Protein AF-A0A7X6ZWX2-F1 (afdb_monomer)

Radius of gyration: 12.88 Å; Cα contacts (8 Å, |Δi|>4): 148; chains: 1; bounding box: 29×27×35 Å

Secondary structure (DSSP, 8-state):
-PPPEEEEESS-GGGT---SGGGEEEEEHHHHHHHHTTSEEE-TTSBEEE-THHHHHHS-THHHHTTTTPBPS---SSGGGSPPHHHHHHHHHHT---

pLDDT: mean 92.9, std 8.42, range [56.38, 98.69]

Sequence (98 aa):
TLPVLEAAHIIPYSEKGPHIVTNGLLLKSDFHTLFDDGYITVTNDYQVEVSKRLHGDYGNGKDYYKYHGQKLVVLPDQVQQMPDYKFLEWHNEHVYLG

Nearest PDB structures (foldseek):
  6yex-assembly1_B  TM=7.184E-01  e=8.369E-05  Vibrio campbellii
  6yjb-assembly1_A  TM=7.107E-01  e=1.091E-04  Vibrio campbellii
  6ghs-assembly1_A-2  TM=8.077E-01  e=5.717E-04  Thermocrispum agreste
  6ghc-assembly1_A  TM=8.780E-01  e=1.165E+00  Escherichia coli K-12

Structure (mmCIF, N/CA/C/O backbone):
data_AF-A0A7X6ZWX2-F1
#
_entry.id   AF-A0A7X6ZWX2-F1
#
loop_
_atom_site.group_PDB
_atom_site.id
_atom_site.type_symbol
_atom_site.label_atom_id
_atom_site.label_alt_id
_atom_site.label_comp_id
_atom_site.label_asym_id
_atom_site.label_entity_id
_atom_site.label_seq_id
_atom_site.pdbx_PDB_ins_code
_atom_site.Cartn_x
_atom_site.Cartn_y
_atom_site.Cartn_z
_atom_site.occupancy
_atom_site.B_iso_or_equiv
_atom_site.auth_seq_id
_atom_site.auth_comp_id
_atom_site.auth_asym_id
_atom_site.auth_atom_id
_atom_site.pdbx_PDB_model_num
ATOM 1 N N . THR A 1 1 ? -7.629 -18.806 -13.203 1.00 56.69 1 THR A N 1
ATOM 2 C CA . THR A 1 1 ? -7.318 -19.381 -11.877 1.00 56.69 1 THR A CA 1
ATOM 3 C C . THR A 1 1 ? -8.097 -18.612 -10.832 1.00 56.69 1 THR A C 1
ATOM 5 O O . THR A 1 1 ? -8.388 -17.443 -11.065 1.00 56.69 1 THR A O 1
ATOM 8 N N . LEU A 1 2 ? -8.516 -19.257 -9.740 1.00 56.38 2 LEU A N 1
ATOM 9 C CA . LEU A 1 2 ? -9.155 -18.540 -8.632 1.00 56.38 2 LEU A CA 1
ATOM 10 C C . LEU A 1 2 ? -8.121 -17.580 -8.017 1.00 56.38 2 LEU A C 1
ATOM 12 O O . LEU A 1 2 ? -6.968 -17.989 -7.866 1.00 56.38 2 LEU A O 1
ATOM 16 N N . PRO A 1 3 ? -8.479 -16.319 -7.730 1.00 68.06 3 PRO A N 1
ATOM 17 C CA . PRO A 1 3 ? -7.555 -15.393 -7.092 1.00 68.06 3 PRO A CA 1
ATOM 18 C C . PRO A 1 3 ? -7.192 -15.926 -5.702 1.00 68.06 3 PRO A C 1
ATOM 20 O O . PRO A 1 3 ? -8.078 -16.237 -4.908 1.00 68.06 3 PRO A O 1
ATOM 23 N N . VAL A 1 4 ? -5.894 -16.055 -5.428 1.00 85.56 4 VAL A N 1
ATOM 24 C CA . VAL A 1 4 ? -5.388 -16.365 -4.087 1.00 85.56 4 VAL A CA 1
ATOM 25 C C . VAL A 1 4 ? -5.272 -15.046 -3.335 1.00 85.56 4 VAL A C 1
ATOM 27 O O . VAL A 1 4 ? -4.676 -14.097 -3.849 1.00 85.56 4 VAL A O 1
ATOM 30 N N . LEU A 1 5 ? -5.912 -14.982 -2.169 1.00 90.56 5 LEU A N 1
ATOM 31 C CA . LEU A 1 5 ? -5.869 -13.833 -1.272 1.00 90.56 5 LEU A CA 1
ATOM 32 C C . LEU A 1 5 ? -4.795 -14.048 -0.209 1.00 90.56 5 LEU A C 1
ATOM 34 O O . LEU A 1 5 ? -4.682 -15.139 0.349 1.00 90.56 5 LEU A O 1
ATOM 38 N N . GLU A 1 6 ? -4.053 -12.991 0.081 1.00 93.19 6 GLU A N 1
ATOM 39 C CA . GLU A 1 6 ? -2.933 -12.962 1.010 1.00 93.19 6 GLU A CA 1
ATOM 40 C C . GLU A 1 6 ? -3.064 -11.758 1.944 1.00 93.19 6 GLU A C 1
ATOM 42 O O . GLU A 1 6 ? -3.566 -10.700 1.558 1.00 93.19 6 GLU A O 1
ATOM 47 N N . ALA A 1 7 ? -2.637 -11.936 3.194 1.00 93.44 7 ALA A N 1
ATOM 48 C CA . ALA A 1 7 ? -2.546 -10.850 4.157 1.00 93.44 7 ALA A CA 1
ATOM 49 C C . ALA A 1 7 ? -1.184 -10.165 3.995 1.00 93.44 7 ALA A C 1
ATOM 51 O O . ALA A 1 7 ? -0.165 -10.731 4.386 1.00 93.44 7 ALA A O 1
ATOM 52 N N . ALA A 1 8 ? -1.198 -8.970 3.416 1.00 96.19 8 ALA A N 1
ATOM 53 C CA . ALA A 1 8 ? -0.035 -8.117 3.244 1.00 96.19 8 ALA A CA 1
ATOM 54 C C . ALA A 1 8 ? 0.165 -7.243 4.479 1.00 96.19 8 ALA A C 1
ATOM 56 O O . ALA A 1 8 ? -0.791 -6.636 4.969 1.00 96.19 8 ALA A O 1
ATOM 57 N N . HIS A 1 9 ? 1.396 -7.164 4.981 1.00 98.06 9 HIS A N 1
ATOM 58 C CA . HIS A 1 9 ? 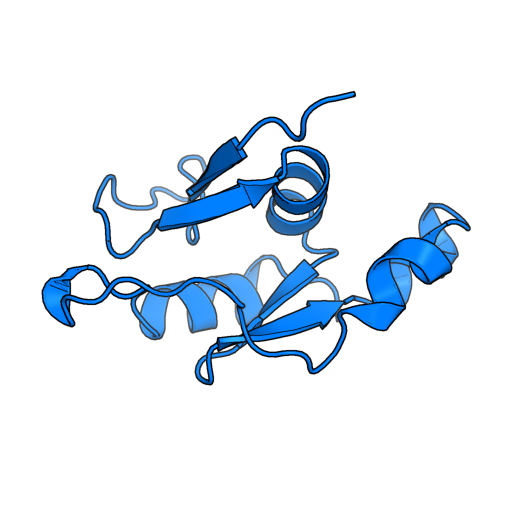1.747 -6.175 5.997 1.00 98.06 9 HIS A CA 1
ATOM 59 C C . HIS A 1 9 ? 1.899 -4.802 5.346 1.00 98.06 9 HIS A C 1
ATOM 61 O O . HIS A 1 9 ? 2.541 -4.689 4.312 1.00 98.06 9 HIS A O 1
ATOM 67 N N . ILE A 1 10 ? 1.350 -3.755 5.965 1.00 98.38 10 ILE A N 1
ATOM 68 C CA . ILE A 1 10 ? 1.512 -2.384 5.461 1.00 98.38 10 ILE A CA 1
ATOM 69 C C . ILE A 1 10 ? 2.929 -1.887 5.760 1.00 98.38 10 ILE A C 1
ATOM 71 O O . ILE A 1 10 ? 3.669 -1.529 4.856 1.00 98.38 10 ILE A O 1
ATOM 75 N N . ILE A 1 11 ? 3.340 -1.911 7.030 1.00 98.31 11 ILE A N 1
ATOM 76 C CA . ILE A 1 11 ? 4.758 -1.848 7.390 1.00 98.31 11 ILE A CA 1
ATOM 77 C C . ILE A 1 11 ? 5.281 -3.283 7.377 1.00 98.31 11 ILE A C 1
ATOM 79 O O . ILE A 1 11 ? 4.824 -4.079 8.211 1.00 98.31 11 ILE A O 1
ATOM 83 N N . PRO A 1 12 ? 6.226 -3.629 6.489 1.00 96.31 12 PRO A N 1
ATOM 84 C CA . PRO A 1 12 ? 6.698 -4.992 6.352 1.00 96.31 12 PRO A CA 1
ATOM 85 C C . PRO A 1 12 ? 7.419 -5.454 7.619 1.00 96.31 12 PRO A C 1
ATOM 87 O O . PRO A 1 12 ? 8.014 -4.676 8.372 1.00 96.31 12 PRO A O 1
ATOM 90 N N . TYR A 1 13 ? 7.397 -6.765 7.850 1.00 93.38 13 TYR A N 1
ATOM 91 C CA . TYR A 1 13 ? 8.057 -7.371 9.007 1.00 93.38 13 TYR A CA 1
ATOM 92 C C . TYR A 1 13 ? 9.568 -7.085 9.050 1.00 93.38 13 TYR A C 1
ATOM 94 O O . TYR A 1 13 ? 10.128 -6.893 10.131 1.00 93.38 13 TYR A O 1
ATOM 102 N N . SER A 1 14 ? 10.224 -7.004 7.887 1.00 94.31 14 SER A N 1
ATOM 103 C CA . SER A 1 14 ? 11.642 -6.636 7.765 1.00 94.31 14 SER A CA 1
ATOM 104 C C . SER A 1 14 ? 11.955 -5.263 8.366 1.00 94.31 14 SER A C 1
ATOM 106 O O . SER A 1 14 ? 13.022 -5.084 8.947 1.00 94.31 14 SER A O 1
ATOM 108 N N . GLU A 1 15 ? 10.992 -4.340 8.319 1.00 96.31 15 GLU A N 1
ATOM 109 C CA . GLU A 1 15 ? 11.069 -2.990 8.892 1.00 96.31 15 GLU A CA 1
ATOM 110 C C . GLU A 1 15 ? 10.468 -2.924 10.307 1.00 96.31 15 GLU A C 1
ATOM 112 O O . GLU A 1 15 ? 10.163 -1.855 10.833 1.00 96.31 15 GLU A O 1
ATOM 117 N N . LYS A 1 16 ? 10.329 -4.085 10.966 1.00 95.56 16 LYS A N 1
ATOM 118 C CA . LYS A 1 16 ? 9.775 -4.244 12.322 1.00 95.56 16 LYS A CA 1
ATOM 119 C C . LYS A 1 16 ? 8.313 -3.800 12.439 1.00 95.56 16 LYS A C 1
ATOM 121 O O . LYS A 1 16 ? 7.881 -3.372 13.513 1.00 95.56 16 LYS A O 1
ATOM 126 N N . GLY A 1 17 ? 7.542 -3.937 11.360 1.00 95.81 17 GLY A N 1
ATOM 127 C CA . GLY A 1 17 ? 6.104 -3.703 11.381 1.00 95.81 17 GLY A CA 1
ATOM 128 C C . GLY A 1 17 ? 5.373 -4.603 12.392 1.00 95.81 17 GLY A C 1
ATOM 129 O O . GLY A 1 17 ? 5.710 -5.783 12.535 1.00 95.81 17 GLY A O 1
ATOM 130 N N . PRO A 1 18 ? 4.372 -4.081 13.124 1.00 96.62 18 PRO A N 1
ATOM 131 C CA . PRO A 1 18 ? 3.661 -4.847 14.142 1.00 96.62 18 PRO A CA 1
ATOM 132 C C . PRO A 1 18 ? 2.731 -5.911 13.536 1.00 96.62 18 PRO A C 1
ATOM 134 O O . PRO A 1 18 ? 2.089 -5.697 12.508 1.00 96.62 18 PRO A O 1
ATOM 137 N N . HIS A 1 19 ? 2.574 -7.046 14.222 1.00 96.56 19 HIS A N 1
ATOM 138 C CA . HIS A 1 19 ? 1.616 -8.098 13.855 1.00 96.56 19 HIS A CA 1
ATOM 139 C C . HIS A 1 19 ? 0.211 -7.796 14.393 1.00 96.56 19 HIS A C 1
ATOM 141 O O . HIS A 1 19 ? -0.291 -8.475 15.288 1.00 96.56 19 HIS A O 1
ATOM 147 N N . ILE A 1 20 ? -0.412 -6.743 13.872 1.00 97.25 20 ILE A N 1
ATOM 148 C CA . ILE A 1 20 ? -1.762 -6.315 14.254 1.00 97.25 20 ILE A CA 1
ATOM 149 C C . ILE A 1 20 ? -2.633 -6.141 13.014 1.00 97.25 20 ILE A C 1
ATOM 151 O O . ILE A 1 20 ? -2.126 -5.850 11.936 1.00 97.25 20 ILE A O 1
ATOM 155 N N . VAL A 1 21 ? -3.948 -6.303 13.179 1.00 97.06 21 VAL A N 1
ATOM 156 C CA . VAL A 1 21 ? -4.919 -6.256 12.070 1.00 97.06 21 VAL A CA 1
ATOM 157 C C . VAL A 1 21 ? -4.850 -4.933 11.309 1.00 97.06 21 VAL A C 1
ATOM 159 O O . VAL A 1 21 ? -4.886 -4.931 10.086 1.00 97.06 21 VAL A O 1
ATOM 162 N N . THR A 1 22 ? -4.677 -3.818 12.019 1.00 97.88 22 THR A N 1
ATOM 163 C CA . THR A 1 22 ? -4.611 -2.486 11.407 1.00 97.88 22 THR A CA 1
ATOM 164 C C . THR A 1 22 ? -3.332 -2.253 10.594 1.00 97.88 22 THR A C 1
ATOM 166 O O . THR A 1 22 ? -3.295 -1.321 9.802 1.00 97.88 22 THR A O 1
ATOM 169 N N . ASN A 1 23 ? -2.304 -3.105 10.740 1.00 98.31 23 ASN A N 1
ATOM 170 C CA . ASN A 1 23 ? -1.099 -3.141 9.898 1.00 98.31 23 ASN A CA 1
ATOM 171 C C . ASN A 1 23 ? -1.232 -4.153 8.743 1.00 98.31 23 ASN A C 1
ATOM 173 O O . ASN A 1 23 ? -0.230 -4.676 8.259 1.00 98.31 23 ASN A O 1
ATOM 177 N N . GLY A 1 24 ? -2.459 -4.496 8.350 1.00 96.75 24 GLY A N 1
ATOM 178 C CA . GLY A 1 24 ? -2.736 -5.524 7.355 1.00 96.75 24 GLY A CA 1
ATOM 179 C C . GLY A 1 24 ? -3.666 -5.054 6.241 1.00 96.75 24 GLY A C 1
ATOM 180 O O . GLY A 1 24 ? -4.608 -4.298 6.475 1.00 96.75 24 GLY A O 1
ATOM 181 N N . LEU A 1 25 ? -3.439 -5.571 5.035 1.00 96.38 25 LEU A N 1
ATOM 182 C CA . LEU A 1 25 ? -4.349 -5.497 3.893 1.00 96.38 25 LEU A CA 1
ATOM 183 C C . LEU A 1 25 ? -4.602 -6.904 3.353 1.00 96.38 25 LEU A C 1
ATOM 185 O O . LEU A 1 25 ? -3.702 -7.736 3.322 1.00 96.38 25 LEU A O 1
ATOM 189 N N . LEU A 1 26 ? -5.825 -7.177 2.899 1.00 94.44 26 LEU A N 1
ATOM 190 C CA . LEU A 1 26 ? -6.136 -8.421 2.196 1.00 94.44 26 LEU A CA 1
ATOM 191 C C . LEU A 1 26 ? -6.046 -8.171 0.691 1.00 94.44 26 LEU A C 1
ATOM 193 O O . LEU A 1 26 ? -6.908 -7.501 0.121 1.00 94.44 26 LEU A O 1
ATOM 197 N N . LEU A 1 27 ? -5.008 -8.701 0.052 1.00 94.50 27 LEU A N 1
ATOM 198 C CA . LEU A 1 27 ? -4.695 -8.440 -1.350 1.00 94.50 27 LEU A CA 1
ATOM 199 C C . LEU A 1 27 ? -4.654 -9.738 -2.149 1.00 94.50 27 LEU A C 1
ATOM 201 O O . LEU A 1 27 ? -4.425 -10.821 -1.621 1.00 94.50 27 LEU A O 1
ATOM 205 N N . LYS A 1 28 ? -4.873 -9.635 -3.457 1.00 93.50 28 LYS A N 1
ATOM 206 C CA . LYS A 1 28 ? -4.543 -10.730 -4.370 1.00 93.50 28 LYS A CA 1
ATOM 207 C C . LYS A 1 28 ? -3.017 -10.882 -4.418 1.00 93.50 28 LYS A C 1
ATOM 209 O O . LYS A 1 28 ? -2.321 -9.876 -4.354 1.00 93.50 28 LYS A O 1
ATOM 214 N N . SER A 1 29 ? -2.507 -12.101 -4.578 1.00 94.12 29 SER A N 1
ATOM 215 C CA . SER A 1 29 ? -1.061 -12.386 -4.529 1.00 94.12 29 SER A CA 1
ATOM 216 C C . SER A 1 29 ? -0.194 -11.501 -5.445 1.00 94.12 29 SER A C 1
ATOM 218 O O . SER A 1 29 ? 0.881 -11.073 -5.052 1.00 94.12 29 SER A O 1
ATOM 220 N N . ASP A 1 30 ? -0.654 -11.171 -6.657 1.00 92.81 30 ASP A N 1
ATOM 221 C CA . ASP A 1 30 ? 0.070 -10.259 -7.558 1.00 92.81 30 ASP A CA 1
ATOM 222 C C . ASP A 1 30 ? 0.065 -8.807 -7.061 1.00 92.81 30 ASP A C 1
ATOM 224 O O . ASP A 1 30 ? 1.080 -8.126 -7.148 1.00 92.81 30 ASP A O 1
ATOM 228 N N . PHE A 1 31 ? -1.048 -8.342 -6.492 1.00 94.62 31 PHE A N 1
ATOM 229 C CA . PHE A 1 31 ? -1.110 -7.034 -5.835 1.00 94.62 31 PHE A CA 1
ATOM 230 C C . PHE A 1 31 ? -0.249 -6.982 -4.580 1.00 94.62 31 PHE A C 1
ATOM 232 O O . PHE A 1 31 ? 0.343 -5.945 -4.328 1.00 94.62 31 PHE A O 1
ATOM 239 N N . HIS A 1 32 ? -0.168 -8.074 -3.822 1.00 96.38 32 HIS A N 1
ATOM 240 C CA . HIS A 1 32 ? 0.699 -8.169 -2.653 1.00 96.38 32 HIS A CA 1
ATOM 241 C C . HIS A 1 32 ? 2.168 -8.020 -3.052 1.00 96.38 32 HIS A C 1
ATOM 243 O O . HIS A 1 32 ? 2.835 -7.137 -2.535 1.00 96.38 32 HIS A O 1
ATOM 249 N N . THR A 1 33 ? 2.641 -8.774 -4.053 1.00 95.31 33 THR A N 1
ATOM 250 C CA . THR A 1 33 ? 4.016 -8.616 -4.562 1.00 95.31 33 THR A CA 1
ATOM 251 C C . THR A 1 33 ? 4.288 -7.190 -5.041 1.00 95.31 33 THR A C 1
ATOM 253 O O . THR A 1 33 ? 5.300 -6.600 -4.689 1.00 95.31 33 THR A O 1
ATOM 256 N N . LEU A 1 34 ? 3.371 -6.598 -5.815 1.00 95.75 34 LEU A N 1
ATOM 257 C CA . LEU A 1 34 ? 3.544 -5.226 -6.300 1.00 95.75 34 LEU A CA 1
ATOM 258 C C . LEU A 1 34 ? 3.466 -4.173 -5.190 1.00 95.75 34 LEU A C 1
ATOM 260 O O . LEU A 1 34 ? 4.043 -3.100 -5.350 1.00 95.75 34 LEU A O 1
ATOM 264 N N . PHE A 1 35 ? 2.730 -4.445 -4.115 1.00 97.69 35 PHE A N 1
ATOM 265 C CA . PHE A 1 35 ? 2.646 -3.583 -2.945 1.00 97.69 35 PHE A CA 1
ATOM 266 C C . PHE A 1 35 ? 3.960 -3.622 -2.161 1.00 97.69 35 PHE A C 1
ATOM 268 O O . PHE A 1 35 ? 4.560 -2.572 -1.962 1.00 97.69 35 PHE A O 1
ATOM 275 N N . ASP A 1 36 ? 4.463 -4.820 -1.855 1.00 97.38 36 ASP A N 1
ATOM 276 C CA . ASP A 1 36 ? 5.741 -5.029 -1.162 1.00 97.38 36 ASP A CA 1
ATOM 277 C C . ASP A 1 36 ? 6.929 -4.426 -1.929 1.00 97.38 36 ASP A C 1
ATOM 279 O O . ASP A 1 36 ? 7.827 -3.831 -1.334 1.00 97.38 36 ASP A O 1
ATOM 283 N N . ASP A 1 37 ? 6.915 -4.537 -3.261 1.00 96.44 37 ASP A N 1
ATOM 284 C CA . ASP A 1 37 ? 7.934 -3.955 -4.142 1.00 96.44 37 ASP A CA 1
ATOM 285 C C . ASP A 1 37 ? 7.728 -2.442 -4.385 1.00 96.44 37 ASP A C 1
ATOM 287 O O . ASP A 1 37 ? 8.511 -1.807 -5.096 1.00 96.44 37 ASP A O 1
ATOM 291 N N . GLY A 1 38 ? 6.661 -1.850 -3.838 1.00 97.62 38 GLY A N 1
ATOM 292 C CA . GLY A 1 38 ? 6.370 -0.418 -3.909 1.00 97.62 38 GLY A CA 1
ATOM 293 C C . GLY A 1 38 ? 5.791 0.074 -5.238 1.00 97.62 38 GLY A C 1
ATOM 294 O O . GLY A 1 38 ? 5.630 1.277 -5.440 1.00 97.62 38 GLY A O 1
ATOM 295 N N . TYR A 1 39 ? 5.436 -0.807 -6.170 1.00 97.06 39 TYR A N 1
ATOM 296 C CA . TYR A 1 39 ? 4.772 -0.408 -7.417 1.00 97.06 39 TYR A CA 1
ATOM 297 C C . TYR A 1 39 ? 3.295 -0.058 -7.233 1.00 97.06 39 TYR A C 1
ATOM 299 O O . TYR A 1 39 ? 2.726 0.628 -8.085 1.00 97.06 39 TYR A O 1
ATOM 307 N N . ILE A 1 40 ? 2.672 -0.521 -6.152 1.00 97.12 40 ILE A N 1
ATOM 308 C CA . ILE A 1 40 ? 1.302 -0.186 -5.764 1.00 97.12 40 ILE A CA 1
ATOM 309 C C . ILE A 1 40 ? 1.312 0.299 -4.317 1.00 97.12 40 ILE A C 1
ATOM 311 O O . ILE A 1 40 ? 2.062 -0.214 -3.494 1.00 97.12 40 ILE A O 1
ATOM 315 N 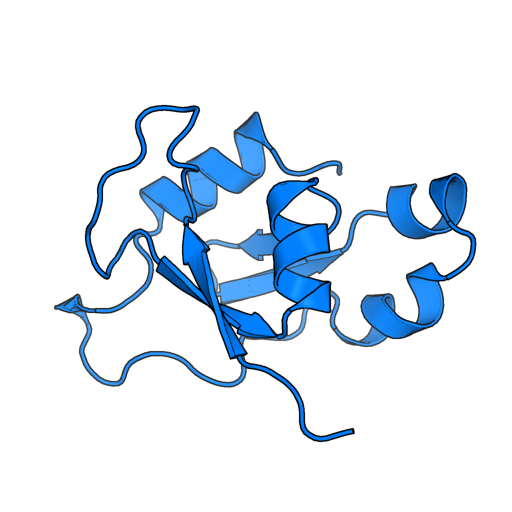N . THR A 1 41 ? 0.464 1.268 -3.988 1.00 98.25 41 THR A N 1
ATOM 316 C CA . THR A 1 41 ? 0.183 1.609 -2.590 1.00 98.25 41 THR A CA 1
ATOM 317 C C . THR A 1 41 ? -1.293 1.931 -2.372 1.00 98.25 41 THR A C 1
ATOM 319 O O . THR A 1 41 ? -2.089 1.934 -3.314 1.00 98.25 41 THR A O 1
ATOM 322 N N . VAL A 1 42 ? -1.671 2.182 -1.119 1.00 98.25 42 VAL A N 1
ATOM 323 C CA . VAL A 1 42 ? -3.005 2.626 -0.715 1.00 98.25 42 VAL A CA 1
ATOM 324 C C . VAL A 1 42 ? -2.880 3.950 0.042 1.00 98.25 42 VAL A C 1
ATOM 326 O O . VAL A 1 42 ? -2.129 4.054 1.004 1.00 98.25 42 VAL A O 1
ATOM 329 N N . THR A 1 43 ? -3.607 4.981 -0.385 1.00 97.56 43 THR A N 1
ATOM 330 C CA . THR A 1 43 ? -3.621 6.292 0.281 1.00 97.56 43 THR A CA 1
ATOM 331 C C . THR A 1 43 ? -4.417 6.265 1.582 1.00 97.56 43 THR A C 1
ATOM 333 O O . THR A 1 43 ? -5.221 5.365 1.821 1.00 97.56 43 THR A O 1
ATOM 336 N N . ASN A 1 44 ? -4.279 7.317 2.392 1.00 96.31 44 ASN A N 1
ATOM 337 C CA . ASN A 1 44 ? -5.067 7.499 3.618 1.00 96.31 44 ASN A CA 1
ATOM 338 C C . ASN A 1 44 ? -6.585 7.599 3.364 1.00 96.31 44 ASN A C 1
ATOM 340 O O . ASN A 1 44 ? -7.376 7.349 4.270 1.00 96.31 44 ASN A O 1
ATOM 344 N N . ASP A 1 45 ? -6.994 7.900 2.127 1.00 95.69 45 ASP A N 1
ATOM 345 C CA . ASP A 1 45 ? -8.395 7.879 1.687 1.00 95.69 45 ASP A CA 1
ATOM 346 C C . ASP A 1 45 ? -8.824 6.513 1.110 1.00 95.69 45 ASP A C 1
ATOM 348 O O . ASP A 1 45 ? -9.879 6.396 0.472 1.00 95.69 45 ASP A O 1
ATOM 352 N N . TYR A 1 46 ? -8.001 5.482 1.320 1.00 96.62 46 TYR A N 1
ATOM 353 C CA . TYR A 1 46 ? -8.151 4.114 0.824 1.00 96.62 46 TYR A CA 1
ATOM 354 C C . TYR A 1 46 ? -8.229 4.014 -0.703 1.00 96.62 46 TYR A C 1
ATOM 356 O O . TYR A 1 46 ? -8.949 3.164 -1.233 1.00 96.62 46 TYR A O 1
ATOM 364 N N . GLN A 1 47 ? -7.517 4.888 -1.419 1.00 97.69 47 GLN A N 1
ATOM 365 C CA . GLN A 1 47 ? -7.401 4.827 -2.879 1.00 97.69 47 GLN A CA 1
ATOM 366 C C . GLN A 1 47 ? -6.139 4.073 -3.276 1.00 97.69 47 GLN A C 1
ATOM 368 O O . GLN A 1 47 ? -5.100 4.234 -2.648 1.00 97.69 47 GLN A O 1
ATOM 373 N N . VAL A 1 48 ? -6.230 3.253 -4.316 1.00 97.56 48 VAL A N 1
ATOM 374 C CA . VAL A 1 48 ? -5.095 2.525 -4.877 1.00 97.56 48 VAL A CA 1
ATOM 375 C C . VAL A 1 48 ? -4.296 3.462 -5.771 1.00 97.56 48 VAL A C 1
ATOM 377 O O . VAL A 1 48 ? -4.829 4.036 -6.718 1.00 97.56 48 VAL A O 1
ATOM 380 N N . GLU A 1 49 ? -3.002 3.564 -5.515 1.00 97.62 49 GLU A N 1
ATOM 381 C CA . GLU A 1 49 ? -2.048 4.283 -6.354 1.00 97.62 49 GLU A CA 1
ATOM 382 C C . GLU A 1 49 ? -1.139 3.272 -7.055 1.00 97.62 49 GLU A C 1
ATOM 384 O O . GLU A 1 49 ? -0.815 2.222 -6.502 1.00 97.62 49 GLU A O 1
ATOM 389 N N . VAL A 1 50 ? -0.768 3.558 -8.303 1.00 96.69 50 VAL A N 1
ATOM 390 C CA . VAL A 1 50 ? -0.003 2.637 -9.153 1.00 96.69 50 VAL A CA 1
ATOM 391 C C . VAL A 1 50 ? 1.131 3.429 -9.770 1.00 96.69 50 VAL A C 1
ATOM 393 O O . VAL A 1 50 ? 0.904 4.350 -10.560 1.00 96.69 50 VAL A O 1
ATOM 396 N N . SER A 1 51 ? 2.355 3.043 -9.436 1.00 95.88 51 SER A N 1
ATOM 397 C CA . SER A 1 51 ? 3.552 3.737 -9.870 1.00 95.88 51 SER A CA 1
ATOM 398 C C . SER A 1 51 ? 3.679 3.726 -11.394 1.00 95.88 51 SER A C 1
ATOM 400 O O . SER A 1 51 ? 3.482 2.719 -12.090 1.00 95.88 51 SER A O 1
ATOM 402 N N . LYS A 1 52 ? 4.109 4.861 -11.946 1.00 92.12 52 LYS A N 1
ATOM 403 C CA . LYS A 1 52 ? 4.479 4.975 -13.365 1.00 92.12 52 LYS A CA 1
ATOM 404 C C . LYS A 1 52 ? 5.688 4.103 -13.723 1.00 92.12 52 LYS A C 1
ATOM 406 O O . LYS A 1 52 ? 5.852 3.747 -14.890 1.00 92.12 52 LYS A O 1
ATOM 411 N N . ARG A 1 53 ? 6.505 3.723 -12.733 1.00 92.69 53 ARG A N 1
ATOM 412 C CA . ARG A 1 53 ? 7.675 2.856 -12.923 1.00 92.69 53 ARG A CA 1
ATOM 413 C C . ARG A 1 53 ? 7.306 1.438 -13.325 1.00 92.69 53 ARG A C 1
ATOM 415 O O . ARG A 1 53 ? 8.041 0.839 -14.098 1.00 92.69 53 ARG A O 1
ATOM 422 N N . LEU A 1 54 ? 6.133 0.950 -12.919 1.00 90.06 54 LEU A N 1
ATOM 423 C CA . LEU A 1 54 ? 5.666 -0.394 -13.265 1.00 90.06 54 LEU A CA 1
ATOM 424 C C . LEU A 1 54 ? 5.652 -0.630 -14.786 1.00 90.06 54 LEU A C 1
ATOM 426 O O . LEU A 1 54 ? 6.022 -1.700 -15.268 1.00 90.06 54 LEU A O 1
ATOM 430 N N . HIS A 1 55 ? 5.277 0.387 -15.570 1.00 86.06 55 HIS A N 1
ATOM 431 C CA . HIS A 1 55 ? 5.350 0.302 -17.027 1.00 86.06 55 HIS A CA 1
ATOM 432 C C . HIS A 1 55 ? 6.787 0.270 -17.556 1.00 86.06 55 HIS A C 1
ATOM 434 O O . HIS A 1 55 ? 7.062 -0.492 -18.478 1.00 86.06 55 HIS A O 1
ATOM 440 N N . GLY A 1 56 ? 7.678 1.088 -16.994 1.00 82.88 56 GLY A N 1
ATOM 441 C CA . GLY A 1 56 ? 9.078 1.156 -17.414 1.00 82.88 56 GLY A CA 1
ATOM 442 C C . GLY A 1 56 ? 9.852 -0.125 -17.108 1.00 82.88 56 GLY A C 1
ATOM 443 O O . GLY A 1 56 ? 10.603 -0.593 -17.959 1.00 82.88 56 GLY A O 1
ATOM 444 N N . ASP A 1 57 ? 9.610 -0.713 -15.937 1.00 86.38 57 ASP A N 1
ATOM 445 C CA . ASP A 1 57 ? 10.393 -1.837 -15.422 1.00 86.38 57 ASP A CA 1
ATOM 446 C C . ASP A 1 57 ? 9.876 -3.196 -15.952 1.00 86.38 57 ASP A C 1
ATOM 448 O O . ASP A 1 57 ? 10.667 -4.116 -16.156 1.00 86.38 57 ASP A O 1
ATOM 452 N N . TYR A 1 58 ? 8.575 -3.320 -16.270 1.00 79.25 58 TYR A N 1
ATOM 453 C CA . TYR A 1 58 ? 7.963 -4.605 -16.664 1.00 79.25 58 TYR A CA 1
ATOM 454 C C . TYR A 1 58 ? 7.116 -4.573 -17.945 1.00 79.25 58 TYR A C 1
ATOM 456 O O . TYR A 1 58 ? 6.644 -5.617 -18.398 1.00 79.25 58 TYR A O 1
ATOM 464 N N . GLY A 1 59 ? 6.855 -3.404 -18.541 1.00 73.69 59 GLY A N 1
ATOM 465 C CA . GLY A 1 59 ? 6.039 -3.266 -19.759 1.00 73.69 59 GLY A CA 1
ATOM 466 C C . GLY A 1 59 ? 4.539 -3.586 -19.600 1.00 73.69 59 GLY A C 1
ATOM 467 O O . GLY A 1 59 ? 3.750 -3.270 -20.491 1.00 73.69 59 GLY A O 1
ATOM 468 N N . ASN A 1 60 ? 4.114 -4.147 -18.462 1.00 66.69 60 ASN A N 1
ATOM 469 C CA . ASN A 1 60 ? 2.770 -4.678 -18.193 1.00 66.69 60 ASN A CA 1
ATOM 470 C C . ASN A 1 60 ? 1.870 -3.755 -17.345 1.00 66.69 60 ASN A C 1
ATOM 472 O O . ASN A 1 60 ? 0.753 -4.139 -17.006 1.00 66.69 60 ASN A O 1
ATOM 476 N N . GLY A 1 61 ? 2.301 -2.527 -17.032 1.00 67.94 61 GLY A N 1
ATOM 477 C CA . GLY A 1 61 ? 1.551 -1.622 -16.145 1.00 67.94 61 GLY A CA 1
ATOM 478 C C . GLY A 1 61 ? 0.082 -1.375 -16.539 1.00 67.94 61 GLY A C 1
ATOM 479 O O . GLY A 1 61 ? -0.739 -1.072 -15.677 1.00 67.94 61 GLY A O 1
ATOM 480 N N . LYS A 1 62 ? -0.291 -1.569 -17.817 1.00 76.12 62 LYS A N 1
ATOM 481 C CA . LYS A 1 62 ? -1.670 -1.386 -18.318 1.00 76.12 62 LYS A CA 1
ATOM 482 C C . LYS A 1 62 ? -2.720 -2.203 -17.564 1.00 76.12 62 LYS A C 1
ATOM 484 O O . LYS A 1 62 ? -3.825 -1.700 -17.372 1.00 76.12 62 LYS A O 1
ATOM 489 N N . ASP A 1 63 ? -2.389 -3.415 -17.124 1.00 86.69 63 ASP A N 1
ATOM 490 C CA . ASP A 1 63 ? -3.350 -4.271 -16.419 1.00 86.69 63 ASP A CA 1
ATOM 491 C C . ASP A 1 63 ? -3.676 -3.752 -15.013 1.00 86.69 63 ASP A C 1
ATOM 493 O O . ASP A 1 63 ? -4.770 -4.010 -14.502 1.00 86.69 63 ASP A O 1
ATOM 497 N N . TYR A 1 64 ? -2.765 -2.967 -14.430 1.00 91.81 64 TYR A N 1
ATOM 498 C CA . TYR A 1 64 ? -2.874 -2.423 -13.079 1.00 91.81 64 TYR A CA 1
ATOM 499 C C . TYR A 1 64 ? -3.333 -0.959 -13.061 1.00 91.81 64 TYR A C 1
ATOM 501 O O . TYR A 1 64 ? -4.091 -0.580 -12.174 1.00 91.81 64 TYR A O 1
ATOM 509 N N . TYR A 1 65 ? -2.995 -0.143 -14.069 1.00 92.69 65 TYR A N 1
ATOM 510 C CA . TYR A 1 65 ? -3.401 1.274 -14.116 1.00 92.69 65 TYR A CA 1
ATOM 511 C C . TYR A 1 65 ? -4.910 1.499 -14.091 1.00 92.69 65 TYR A C 1
ATOM 513 O O . TYR A 1 65 ? -5.356 2.553 -13.655 1.00 92.69 65 TYR A O 1
ATOM 521 N N . LYS A 1 66 ? -5.717 0.520 -14.511 1.00 93.12 66 LYS A N 1
ATOM 522 C CA . LYS A 1 66 ? -7.177 0.623 -14.385 1.00 93.12 66 LYS A CA 1
ATOM 523 C C . LYS A 1 66 ? -7.643 0.768 -12.931 1.00 93.12 66 LYS A C 1
ATOM 525 O O . LYS A 1 66 ? -8.741 1.270 -12.726 1.00 93.12 66 LYS A O 1
ATOM 530 N N . TYR A 1 67 ? -6.838 0.336 -11.956 1.00 94.75 67 TYR A N 1
ATOM 531 C CA . TYR A 1 67 ? -7.124 0.448 -10.524 1.00 94.75 67 TYR A CA 1
ATOM 532 C C . TYR A 1 67 ? -6.599 1.743 -9.898 1.00 94.75 67 TYR A C 1
ATOM 534 O O . TYR A 1 67 ? -7.006 2.071 -8.791 1.00 94.75 67 TYR A O 1
ATOM 542 N N . HIS A 1 68 ? -5.736 2.489 -10.589 1.00 96.12 68 HIS A N 1
ATOM 543 C CA . HIS A 1 68 ? -5.218 3.762 -10.096 1.00 96.12 68 HIS A CA 1
ATOM 544 C C . HIS A 1 68 ? -6.360 4.753 -9.809 1.00 96.12 68 HIS A C 1
ATOM 546 O O . HIS A 1 68 ? -7.256 4.929 -10.640 1.00 96.12 68 HIS A O 1
ATOM 552 N N . GLY A 1 69 ? -6.347 5.366 -8.625 1.00 96.62 69 GLY A N 1
ATOM 553 C CA . GLY A 1 69 ? -7.389 6.261 -8.118 1.00 96.62 69 GLY A CA 1
ATOM 554 C C . GLY A 1 69 ? -8.695 5.565 -7.707 1.00 96.62 69 GLY A C 1
ATOM 555 O O . GLY A 1 69 ? -9.639 6.230 -7.278 1.00 96.62 69 GLY A O 1
ATOM 556 N N . GLN A 1 70 ? -8.803 4.236 -7.830 1.00 97.25 70 GLN A N 1
ATOM 557 C CA . GLN A 1 70 ? -9.982 3.515 -7.347 1.00 97.25 70 GLN A CA 1
ATOM 558 C C . GLN A 1 70 ? -9.897 3.291 -5.842 1.00 97.25 70 GLN A C 1
ATOM 560 O O . GLN A 1 70 ? -8.830 3.013 -5.302 1.00 97.25 70 GLN A O 1
ATOM 565 N N . LYS A 1 71 ? -11.040 3.343 -5.158 1.00 95.88 71 LYS A N 1
ATOM 566 C CA . LYS A 1 71 ? -11.109 2.942 -3.752 1.00 95.88 71 LYS A CA 1
ATOM 567 C C . LYS A 1 71 ? -10.936 1.434 -3.599 1.00 95.88 71 LYS A C 1
ATOM 569 O O . LYS A 1 71 ? -11.383 0.668 -4.456 1.00 95.88 71 LYS A O 1
ATOM 574 N N . LEU A 1 72 ? -10.370 1.013 -2.470 1.00 93.31 72 LEU A N 1
ATOM 575 C CA . LEU A 1 72 ? -10.439 -0.380 -2.042 1.00 93.31 72 LEU A CA 1
ATOM 576 C C . LEU A 1 72 ? -11.901 -0.837 -2.017 1.00 93.31 72 LEU A C 1
ATOM 578 O O . LEU A 1 72 ? -12.767 -0.200 -1.418 1.00 93.31 72 LEU A O 1
ATOM 582 N N . VAL A 1 73 ? -12.164 -1.948 -2.703 1.00 87.88 73 VAL A N 1
ATOM 583 C CA . VAL A 1 73 ? -13.521 -2.492 -2.868 1.00 87.88 73 VAL A CA 1
ATOM 584 C C . VAL A 1 73 ? -14.016 -3.144 -1.577 1.00 87.88 73 VAL A C 1
ATOM 586 O O . VAL A 1 73 ? -15.218 -3.205 -1.333 1.00 87.88 73 VAL A O 1
ATOM 589 N N . VAL A 1 74 ? -13.088 -3.631 -0.754 1.00 87.50 74 VAL A N 1
ATOM 590 C CA . VAL A 1 74 ? -13.374 -4.300 0.512 1.00 87.50 74 VAL A CA 1
ATOM 591 C C . VAL A 1 74 ? -12.602 -3.585 1.608 1.00 87.50 74 VAL A C 1
ATOM 593 O O . VAL A 1 74 ? -11.374 -3.522 1.571 1.00 87.50 74 VAL A O 1
ATOM 596 N N . LEU A 1 75 ? -13.340 -3.057 2.577 1.00 92.31 75 LEU A N 1
ATOM 597 C CA . LEU A 1 75 ? -12.819 -2.507 3.820 1.00 92.31 75 LEU A CA 1
ATOM 598 C C . LEU A 1 75 ? -13.507 -3.231 4.985 1.00 92.31 75 LEU A C 1
ATOM 600 O O . LEU A 1 75 ? -14.6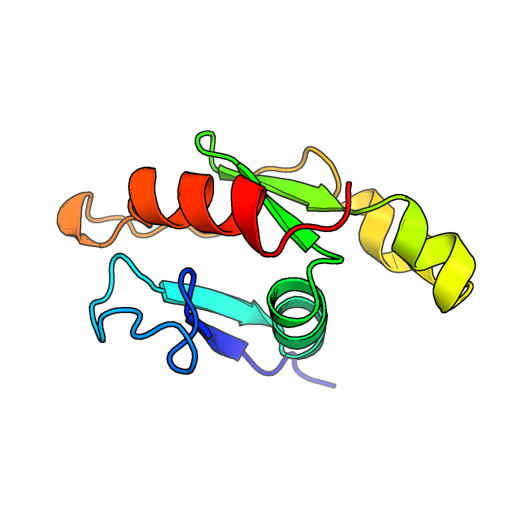45 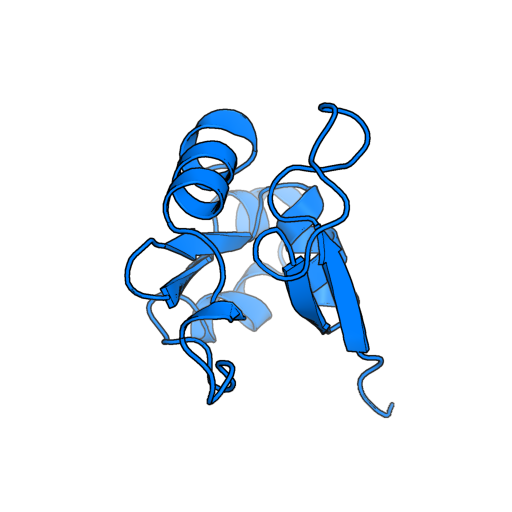-3.678 4.820 1.00 92.31 75 LEU A O 1
ATOM 604 N N . PRO A 1 76 ? -12.844 -3.375 6.142 1.00 93.19 76 PRO A N 1
ATOM 605 C CA . PRO A 1 76 ? -13.479 -3.929 7.332 1.00 93.19 76 PRO A CA 1
ATOM 606 C C . PRO A 1 76 ? -14.717 -3.128 7.764 1.00 93.19 76 PRO A C 1
ATOM 608 O O . PRO A 1 76 ? -14.702 -1.900 7.754 1.00 93.19 76 PRO A O 1
ATOM 611 N N . ASP A 1 77 ? -15.764 -3.815 8.227 1.00 94.12 77 ASP A N 1
ATOM 612 C CA . ASP A 1 77 ? -16.962 -3.157 8.782 1.00 94.12 77 ASP A CA 1
ATOM 613 C C . ASP A 1 77 ? -16.687 -2.506 10.150 1.00 94.12 77 ASP A C 1
ATOM 615 O O . ASP A 1 77 ? -17.359 -1.560 10.567 1.00 94.12 77 ASP A O 1
ATOM 619 N N . GLN A 1 78 ? -15.704 -3.038 10.883 1.00 95.88 78 GLN A N 1
ATOM 620 C CA . GLN A 1 78 ? -15.319 -2.555 12.203 1.00 95.88 78 GLN A CA 1
ATOM 621 C C . GLN A 1 78 ? -14.186 -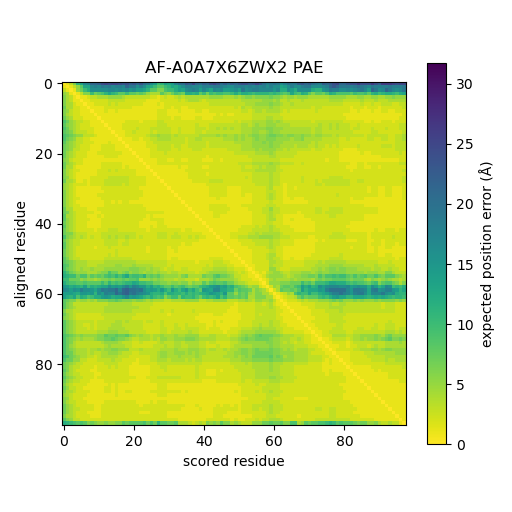1.539 12.095 1.00 95.88 78 GLN A C 1
ATOM 623 O O . GLN A 1 78 ? -13.091 -1.857 11.637 1.00 95.88 78 GLN A O 1
ATOM 628 N N . VAL A 1 79 ? -14.415 -0.338 12.630 1.00 92.38 79 VAL A N 1
ATOM 629 C CA . VAL A 1 79 ? -13.427 0.755 12.637 1.00 92.38 79 VAL A CA 1
ATOM 630 C C . VAL A 1 79 ? -12.096 0.327 13.271 1.00 92.38 79 VAL A C 1
ATOM 632 O O . VAL A 1 79 ? -11.041 0.734 12.804 1.00 92.38 79 VAL A O 1
ATOM 635 N N . GLN A 1 80 ? -12.119 -0.535 14.293 1.00 94.88 80 GLN A N 1
ATOM 636 C CA . GLN A 1 80 ? -10.913 -1.018 14.984 1.00 94.88 80 GLN A CA 1
ATOM 637 C C . GLN A 1 80 ? -10.059 -1.979 14.144 1.00 94.88 80 GLN A C 1
ATOM 639 O O . GLN A 1 80 ? -8.941 -2.299 14.537 1.00 94.88 80 GLN A O 1
ATOM 644 N N . GLN A 1 81 ? -10.593 -2.473 13.028 1.00 95.94 81 GLN A N 1
ATOM 645 C CA . GLN A 1 81 ? -9.899 -3.366 12.102 1.00 95.94 81 GLN A CA 1
ATOM 646 C C . GLN A 1 81 ? -9.421 -2.638 10.845 1.00 95.94 81 GLN A C 1
ATOM 648 O O . GLN A 1 81 ? -8.704 -3.234 10.047 1.00 95.94 81 GLN A O 1
ATOM 653 N N . MET A 1 82 ? -9.814 -1.373 10.661 1.00 96.75 82 MET A N 1
ATOM 654 C CA . MET A 1 82 ? -9.409 -0.579 9.505 1.00 96.75 82 MET A CA 1
ATOM 655 C C . MET A 1 82 ? -7.882 -0.457 9.436 1.00 96.75 82 MET A C 1
ATOM 657 O O . MET A 1 82 ? -7.240 -0.333 10.485 1.00 96.75 82 MET A O 1
ATOM 661 N N . PRO A 1 83 ? -7.300 -0.446 8.225 1.00 97.25 83 PRO A N 1
ATOM 662 C CA . PRO A 1 83 ? -5.897 -0.100 8.048 1.00 97.25 83 PRO A CA 1
ATOM 663 C C . PRO A 1 83 ? -5.591 1.241 8.723 1.00 97.25 83 PRO A C 1
ATOM 665 O O . PRO A 1 83 ? -6.296 2.226 8.496 1.00 97.25 83 PRO A O 1
ATOM 668 N N . ASP A 1 84 ? -4.570 1.279 9.578 1.00 97.62 84 ASP A N 1
ATOM 669 C CA . ASP A 1 84 ? -4.196 2.514 10.267 1.00 97.62 84 ASP A CA 1
ATOM 670 C C . ASP A 1 84 ? -3.571 3.482 9.258 1.00 97.62 84 ASP A C 1
ATOM 672 O O . ASP A 1 84 ? -2.621 3.134 8.549 1.00 97.62 84 ASP A O 1
ATOM 676 N N . TYR A 1 85 ? -4.078 4.715 9.221 1.00 96.94 85 TYR A N 1
ATOM 677 C CA . TYR A 1 85 ? -3.576 5.755 8.327 1.00 96.94 85 TYR A CA 1
ATOM 678 C C . TYR A 1 85 ? -2.077 6.016 8.525 1.00 96.94 85 TYR A C 1
ATOM 680 O O . TYR A 1 85 ? -1.392 6.346 7.568 1.00 96.94 85 TYR A O 1
ATOM 688 N N . LYS A 1 86 ? -1.538 5.824 9.737 1.00 98.12 86 LYS A N 1
ATOM 689 C CA . LYS A 1 86 ? -0.102 6.008 9.998 1.00 98.12 86 LYS A CA 1
ATOM 690 C C . LYS A 1 86 ? 0.754 4.954 9.313 1.00 98.12 86 LYS A C 1
ATOM 692 O O . LYS A 1 86 ? 1.881 5.240 8.925 1.00 98.12 86 LYS A O 1
ATOM 697 N N . PHE A 1 87 ? 0.249 3.728 9.190 1.00 98.56 87 PHE A N 1
ATOM 698 C CA . PHE A 1 87 ? 0.969 2.674 8.483 1.00 98.56 87 PHE A CA 1
ATOM 699 C C . PHE A 1 87 ? 0.896 2.898 6.977 1.00 98.56 87 PHE A C 1
ATOM 701 O O . PHE A 1 87 ? 1.911 2.757 6.303 1.00 98.56 87 PHE A O 1
ATOM 708 N N . LEU A 1 88 ? -0.272 3.302 6.466 1.00 98.44 88 LEU A N 1
ATOM 709 C CA . LEU A 1 88 ? -0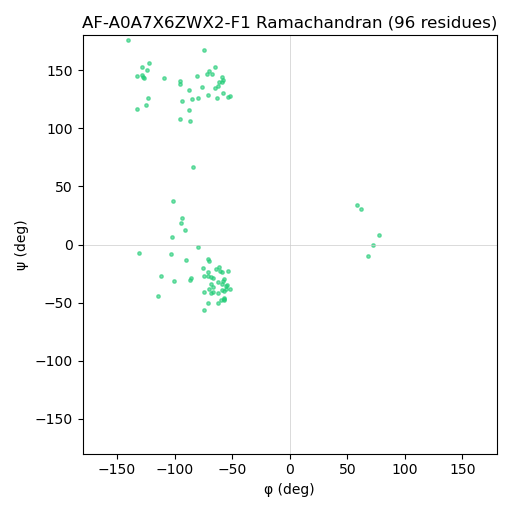.437 3.665 5.057 1.00 98.44 88 LEU A CA 1
ATOM 710 C C . LEU A 1 88 ? 0.480 4.834 4.674 1.00 98.44 88 LEU A C 1
ATOM 712 O O . LEU A 1 88 ? 1.220 4.742 3.701 1.00 98.44 88 LEU A O 1
ATOM 716 N N . GLU A 1 89 ? 0.499 5.894 5.482 1.00 98.56 89 GLU A N 1
ATOM 717 C CA . GLU A 1 89 ? 1.405 7.033 5.321 1.00 98.56 89 GLU A CA 1
ATOM 718 C C . GLU A 1 89 ? 2.873 6.591 5.321 1.00 98.56 89 GLU A C 1
ATOM 720 O O .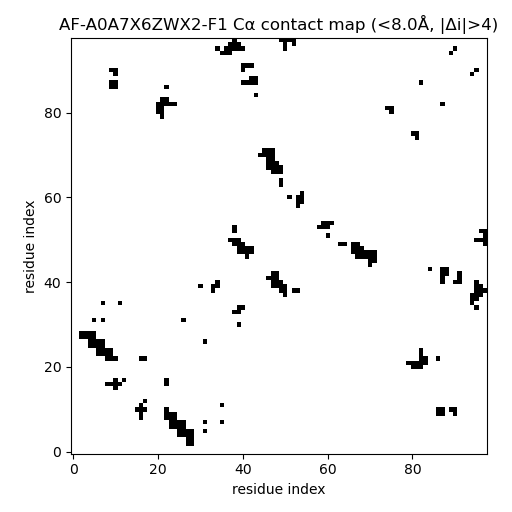 GLU A 1 89 ? 3.609 6.921 4.393 1.00 98.56 89 GLU A O 1
ATOM 725 N N . TRP A 1 90 ? 3.280 5.757 6.286 1.00 98.44 90 TRP A N 1
ATOM 726 C CA . TRP A 1 90 ? 4.638 5.216 6.324 1.00 98.44 90 TRP A CA 1
ATOM 727 C C . TRP A 1 90 ? 4.989 4.453 5.038 1.00 98.44 90 TRP A C 1
ATOM 729 O O . TRP A 1 90 ? 6.043 4.706 4.454 1.00 98.44 90 TRP A O 1
ATOM 739 N N . HIS A 1 91 ? 4.113 3.563 4.558 1.00 98.69 91 HIS A N 1
ATOM 740 C CA . HIS A 1 91 ? 4.361 2.790 3.337 1.00 98.69 91 HIS A CA 1
ATOM 741 C C . HIS A 1 91 ? 4.492 3.705 2.113 1.00 98.69 91 HIS A C 1
ATOM 743 O O . HIS A 1 91 ? 5.406 3.538 1.300 1.00 98.69 91 HIS A O 1
ATOM 749 N N . ASN A 1 92 ? 3.633 4.724 2.018 1.00 98.44 92 ASN A N 1
ATOM 750 C CA . ASN A 1 92 ? 3.664 5.719 0.948 1.00 98.44 92 ASN A CA 1
ATOM 751 C C . ASN A 1 92 ? 4.964 6.536 0.930 1.00 98.44 92 ASN A C 1
ATOM 753 O O . ASN A 1 92 ? 5.405 6.941 -0.141 1.00 98.44 92 ASN A O 1
ATOM 757 N N . GLU A 1 93 ? 5.572 6.781 2.090 1.00 98.06 93 GLU A N 1
ATOM 758 C CA . GLU A 1 93 ? 6.816 7.548 2.213 1.00 98.06 93 GLU A CA 1
ATOM 759 C C . GLU A 1 93 ? 8.089 6.702 2.042 1.00 98.06 93 GLU A C 1
ATOM 761 O O . GLU A 1 93 ? 9.109 7.224 1.591 1.00 98.06 93 GLU A O 1
ATOM 766 N N . HIS A 1 94 ? 8.054 5.418 2.420 1.00 98.12 94 HIS A N 1
ATOM 767 C CA . HIS A 1 9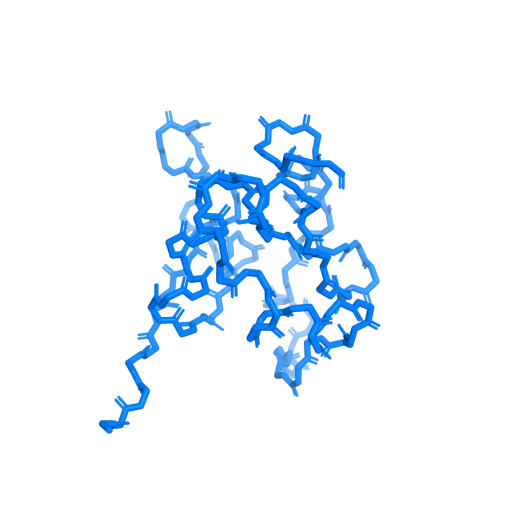4 ? 9.265 4.595 2.568 1.00 98.12 94 HIS A CA 1
ATOM 768 C C . HIS A 1 94 ? 9.394 3.474 1.535 1.00 98.12 94 HIS A C 1
ATOM 770 O O . HIS A 1 94 ? 10.514 3.058 1.237 1.00 98.12 94 HIS A O 1
ATOM 776 N N . VAL A 1 95 ? 8.277 2.973 1.005 1.00 98.12 95 VAL A N 1
ATOM 777 C CA . VAL A 1 95 ? 8.257 1.814 0.097 1.00 98.12 95 VAL A CA 1
ATOM 778 C C . VAL A 1 95 ? 7.780 2.220 -1.292 1.00 98.12 95 VAL A C 1
ATOM 780 O O . VAL A 1 95 ? 8.378 1.832 -2.294 1.00 98.12 95 VAL A O 1
ATOM 783 N N . TYR A 1 96 ? 6.720 3.024 -1.364 1.00 98.38 96 TYR A N 1
ATOM 784 C CA . TYR A 1 96 ? 6.072 3.351 -2.626 1.00 98.38 96 TYR A CA 1
ATOM 785 C C . TYR A 1 96 ? 6.988 4.092 -3.617 1.00 98.38 96 TYR A C 1
ATOM 787 O O . TYR A 1 96 ? 7.704 5.036 -3.287 1.00 98.38 96 TYR A O 1
ATOM 795 N N . LEU A 1 97 ? 6.930 3.670 -4.881 1.00 96.44 97 LEU A N 1
ATOM 796 C CA . LEU A 1 97 ? 7.813 4.087 -5.964 1.00 96.44 97 LEU A CA 1
ATOM 797 C C . LEU A 1 97 ? 7.178 5.128 -6.909 1.00 96.44 97 LEU A C 1
ATOM 799 O O . LEU A 1 97 ? 7.416 5.050 -8.122 1.00 96.44 97 LEU A O 1
ATOM 803 N N . GLY A 1 98 ? 6.385 6.094 -6.426 1.00 84.75 98 GLY A N 1
ATOM 804 C CA . GLY A 1 98 ? 6.061 7.295 -7.228 1.00 84.75 98 GLY A CA 1
ATOM 805 C C . GLY A 1 98 ? 4.758 8.017 -6.942 1.00 84.75 98 GLY A C 1
ATOM 806 O O . GLY A 1 98 ? 3.728 7.563 -7.487 1.00 84.75 98 GLY A O 1
#

Foldseek 3Di:
DPFDWDWAFLCDVVNVGDPALLRTDTDGPVVNVCLQQQQWAAALQQAIAGDPVCCVVPVPCVVVCVRHRPHDPDADPDPRNGRDNVSRVVSCVPRHDD

Mean predicted aligned error: 3.48 Å

Solvent-accessible surface area (backbone atoms only — not comparable to full-atom values): 5537 Å² total; per-residue (Å²): 130,83,83,53,74,40,83,34,55,47,41,41,65,93,79,69,32,65,100,46,62,30,33,38,43,85,30,44,55,70,56,36,53,33,34,76,70,6,36,27,44,48,47,78,84,41,24,28,44,56,19,73,50,39,34,75,78,66,72,56,31,73,81,53,52,79,44,42,75,33,61,63,90,76,73,64,93,48,78,88,48,32,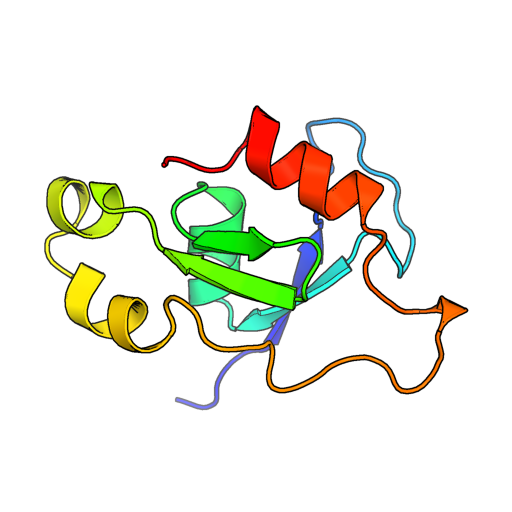61,38,52,70,36,30,49,48,30,57,75,76,47,38,54,110